Protein AF-A0A6G3WJQ5-F1 (afdb_monomer_lite)

Foldseek 3Di:
DLVVLLVQLVDPPDDLLNNLVSVLVNQLVLLVLPPDPVSSVVSNVVSVVCSVVSSVVLVPDPDNVVVSVVLSVLSVVLVVCVVVVVVVVSVVSVVVSVD

Secondary structure (DSSP, 8-state):
-HHHHHHHHTSTT--HHHHHHHHHHHHHHHHHTTS-HHHHHHHHHHHHHHHHHHHHHHHT-TTHHHHHHHHHHHHHHHHHHHHTT-HHHHHHHHHHHH-

Sequence (99 aa):
EAAELVAGMAEPGIGVSGFNDLDTRFHVLVARSSGNALTSTLTSAVRESVRPLILRALEAAEDWPATARALNAEHEALLALVREGRGGEAADLVERHIR

Radius of gyration: 13.01 Å; chains: 1; bounding box: 32×22×34 Å

InterPro domains:
  IPR008920 Transcription regulator FadR/GntR, C-terminal [G3DSA:1.20.120.530] (1-99)
  IPR008920 Transcription regulator FadR/GntR, C-terminal [SSF48008] (15-99)
  IPR011711 GntR, C-terminal [PF07729] (17-99)

Organism: NCBI:txid2706086

pLDDT: mean 93.96, std 4.61, range [77.44, 98.44]

Structure (mmCIF, N/CA/C/O backbone):
data_AF-A0A6G3WJQ5-F1
#
_entry.id   AF-A0A6G3WJQ5-F1
#
loop_
_atom_site.group_PDB
_atom_site.id
_atom_site.type_symbol
_atom_site.label_atom_id
_atom_site.label_alt_id
_atom_site.label_comp_id
_atom_site.label_asym_id
_atom_site.label_entity_id
_atom_site.label_seq_id
_atom_site.pdbx_PDB_ins_code
_atom_site.Cartn_x
_atom_site.Cartn_y
_atom_site.Cartn_z
_atom_site.occupancy
_atom_site.B_iso_or_equiv
_atom_site.auth_seq_id
_atom_site.auth_co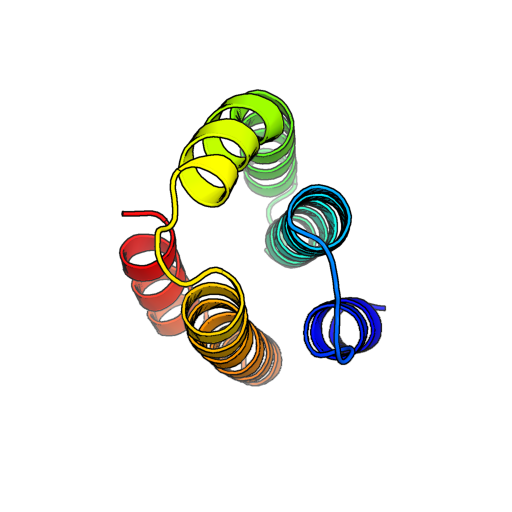mp_id
_atom_site.auth_asym_id
_atom_site.auth_atom_id
_atom_site.pdbx_PDB_model_num
ATOM 1 N N . GLU A 1 1 ? -13.528 4.517 -5.252 1.00 90.19 1 GLU A N 1
ATOM 2 C CA . GLU A 1 1 ? -12.245 5.023 -4.712 1.00 90.19 1 GLU A CA 1
ATOM 3 C C . GLU A 1 1 ? -11.205 3.935 -4.398 1.00 90.19 1 GLU A C 1
ATOM 5 O O . GLU A 1 1 ? -10.336 3.738 -5.229 1.00 90.19 1 GLU A O 1
ATOM 10 N N . ALA A 1 2 ? -11.251 3.185 -3.282 1.00 95.25 2 ALA A N 1
ATOM 11 C CA . ALA A 1 2 ? -10.152 2.251 -2.937 1.00 95.25 2 ALA A CA 1
ATOM 12 C C . ALA A 1 2 ? -9.857 1.184 -4.018 1.00 95.25 2 ALA A C 1
ATOM 14 O O . ALA A 1 2 ? -8.701 0.936 -4.335 1.00 95.25 2 ALA A O 1
ATOM 15 N N . ALA A 1 3 ? -10.893 0.612 -4.643 1.00 97.25 3 ALA A N 1
ATOM 16 C CA . ALA A 1 3 ? -10.717 -0.309 -5.774 1.00 97.25 3 ALA A CA 1
ATOM 17 C C . ALA A 1 3 ? -10.119 0.347 -7.024 1.00 97.25 3 ALA A C 1
ATOM 19 O O . ALA A 1 3 ? -9.405 -0.319 -7.760 1.00 97.25 3 ALA A O 1
ATOM 20 N N . GLU A 1 4 ? -10.395 1.629 -7.271 1.00 98.19 4 GLU A N 1
ATOM 21 C CA . GLU A 1 4 ? -9.812 2.345 -8.414 1.00 98.19 4 GLU A CA 1
ATOM 22 C C . GLU A 1 4 ? -8.316 2.575 -8.206 1.00 98.19 4 GLU A C 1
ATOM 24 O O . GLU A 1 4 ? -7.556 2.499 -9.162 1.00 98.19 4 GLU A O 1
ATOM 29 N N . LEU A 1 5 ? -7.876 2.812 -6.964 1.00 98.38 5 LEU A N 1
ATOM 30 C CA . LEU A 1 5 ? -6.449 2.925 -6.652 1.00 98.38 5 LEU A CA 1
ATOM 31 C C . LEU A 1 5 ? -5.720 1.599 -6.879 1.00 98.38 5 LEU A C 1
ATOM 33 O O . LEU A 1 5 ? -4.661 1.596 -7.497 1.00 98.38 5 LEU A O 1
ATOM 37 N N . VAL A 1 6 ? -6.308 0.485 -6.428 1.00 98.38 6 VAL A N 1
ATOM 38 C CA . VAL A 1 6 ? -5.757 -0.862 -6.655 1.00 98.38 6 VAL A CA 1
ATOM 39 C C . VAL A 1 6 ? -5.738 -1.216 -8.143 1.00 98.38 6 VAL A C 1
ATOM 41 O O . VAL A 1 6 ? -4.739 -1.719 -8.640 1.00 98.38 6 VAL A O 1
ATOM 44 N N . ALA A 1 7 ? -6.792 -0.880 -8.889 1.00 98.31 7 ALA A N 1
ATOM 45 C CA . ALA A 1 7 ? -6.794 -1.049 -10.340 1.00 98.31 7 ALA A CA 1
ATOM 46 C C . ALA A 1 7 ? -5.714 -0.188 -11.018 1.00 98.31 7 ALA A C 1
ATOM 48 O O . ALA A 1 7 ? -4.991 -0.676 -11.878 1.00 98.31 7 ALA A O 1
ATOM 49 N N . GLY A 1 8 ? -5.545 1.063 -10.581 1.00 98.38 8 GLY A N 1
ATOM 50 C CA . GLY A 1 8 ? -4.503 1.954 -11.087 1.00 98.38 8 GLY A CA 1
ATOM 51 C C . GLY A 1 8 ? -3.090 1.419 -10.842 1.00 98.38 8 GLY A C 1
ATOM 52 O O . GLY A 1 8 ? -2.230 1.545 -11.706 1.00 98.38 8 GLY A O 1
ATOM 53 N N . MET A 1 9 ? -2.850 0.775 -9.696 1.00 98.38 9 MET A N 1
ATOM 54 C CA . MET A 1 9 ? -1.576 0.115 -9.386 1.00 98.38 9 MET A CA 1
ATOM 55 C C . MET A 1 9 ? -1.283 -1.100 -10.280 1.00 98.38 9 MET A C 1
ATOM 57 O O . MET A 1 9 ? -0.122 -1.487 -10.410 1.00 98.38 9 MET A O 1
ATOM 61 N N . ALA A 1 10 ? -2.303 -1.673 -10.924 1.00 97.62 10 ALA A N 1
ATOM 62 C CA . ALA A 1 10 ? -2.167 -2.775 -11.874 1.00 97.62 10 ALA A CA 1
ATOM 63 C C . ALA A 1 10 ? -1.875 -2.318 -13.315 1.00 97.62 10 ALA A C 1
ATOM 65 O O . ALA A 1 10 ? -1.660 -3.166 -14.185 1.00 97.62 10 ALA A O 1
ATOM 66 N N . GLU A 1 11 ? -1.891 -1.008 -13.593 1.00 97.56 11 GLU A N 1
ATOM 67 C CA . GLU A 1 11 ? -1.752 -0.495 -14.956 1.00 97.56 11 GLU A CA 1
ATOM 68 C C . GLU A 1 11 ? -0.417 -0.922 -15.594 1.00 97.56 11 GLU A C 1
ATOM 70 O O . GLU A 1 11 ? 0.657 -0.733 -15.003 1.00 97.56 11 GLU A O 1
ATOM 75 N N . PRO A 1 12 ? -0.441 -1.485 -16.819 1.00 94.12 12 PRO A N 1
ATOM 76 C CA . PRO A 1 12 ? 0.774 -1.885 -17.511 1.00 94.12 12 PRO A CA 1
ATOM 77 C C . PRO A 1 12 ? 1.751 -0.718 -17.666 1.00 94.12 12 PRO A C 1
ATOM 79 O O . PRO A 1 12 ? 1.419 0.333 -18.209 1.00 94.12 12 PRO A O 1
ATOM 82 N N . GLY A 1 13 ? 2.991 -0.923 -17.223 1.00 94.31 13 GLY A N 1
ATOM 83 C CA . GLY A 1 13 ? 4.035 0.096 -17.319 1.00 94.31 13 GLY A CA 1
ATOM 84 C C . GLY A 1 13 ? 3.951 1.195 -16.258 1.00 94.31 13 GLY A C 1
ATOM 85 O O . GLY A 1 13 ? 4.643 2.204 -16.402 1.00 94.31 13 GLY A O 1
ATOM 86 N N . ILE A 1 14 ? 3.159 1.019 -15.191 1.00 97.88 14 ILE A N 1
ATOM 87 C CA . ILE A 1 14 ? 3.199 1.933 -14.048 1.00 97.88 14 ILE A CA 1
ATOM 88 C C . ILE A 1 14 ? 4.633 2.063 -13.515 1.00 97.88 14 ILE A C 1
ATOM 90 O O . ILE A 1 14 ? 5.321 1.079 -13.239 1.00 97.88 14 ILE A O 1
ATOM 94 N N . GLY A 1 15 ? 5.108 3.301 -13.401 1.00 97.75 15 GLY A N 1
ATOM 95 C CA . GLY A 1 15 ? 6.415 3.594 -12.821 1.00 97.75 15 GLY A CA 1
ATOM 96 C C . GLY A 1 15 ? 6.383 3.554 -11.294 1.00 97.75 15 GLY A C 1
ATOM 97 O O . GLY A 1 15 ? 5.341 3.784 -10.682 1.00 97.75 15 GLY A O 1
ATOM 98 N N . VAL A 1 16 ? 7.552 3.354 -10.682 1.00 97.94 16 VAL A N 1
ATOM 99 C CA . VAL A 1 16 ? 7.744 3.285 -9.221 1.00 97.94 16 VAL A CA 1
ATOM 100 C C . VAL A 1 16 ? 7.072 4.444 -8.474 1.00 97.94 16 VAL A C 1
ATOM 102 O O . VAL A 1 16 ? 6.304 4.222 -7.540 1.00 97.94 16 VAL A O 1
ATOM 105 N N . SER A 1 17 ? 7.299 5.686 -8.915 1.00 97.69 17 SER A N 1
ATOM 106 C CA . SER A 1 17 ? 6.687 6.862 -8.280 1.00 97.69 17 SER A CA 1
ATOM 107 C C . SER A 1 17 ? 5.162 6.861 -8.392 1.00 97.69 17 SER A C 1
ATOM 109 O O . SER A 1 17 ? 4.487 7.209 -7.431 1.00 97.69 17 SER A O 1
ATOM 111 N N . GLY A 1 18 ? 4.613 6.472 -9.547 1.00 98.19 18 GLY A N 1
ATOM 112 C CA . GLY A 1 18 ? 3.164 6.416 -9.743 1.00 98.19 18 GLY A CA 1
ATOM 113 C C . GLY A 1 18 ? 2.519 5.357 -8.854 1.00 98.19 18 GLY A C 1
ATOM 114 O O . GLY A 1 18 ? 1.495 5.617 -8.229 1.00 98.19 18 GLY A O 1
ATOM 115 N N . PHE A 1 19 ? 3.161 4.194 -8.740 1.00 98.44 19 PHE A N 1
ATOM 116 C CA . PHE A 1 19 ? 2.709 3.126 -7.858 1.00 98.44 19 PHE A CA 1
ATOM 117 C C . PHE A 1 19 ? 2.718 3.572 -6.396 1.00 98.44 19 PHE A C 1
ATOM 119 O O . PHE A 1 19 ? 1.682 3.496 -5.748 1.00 98.44 19 PHE A O 1
ATOM 126 N N . ASN A 1 20 ? 3.836 4.114 -5.900 1.00 97.81 20 ASN A N 1
ATOM 127 C CA . ASN A 1 20 ? 3.961 4.577 -4.512 1.00 97.81 20 ASN A CA 1
ATOM 128 C C . ASN A 1 20 ? 2.904 5.639 -4.140 1.00 97.81 20 ASN A C 1
ATOM 130 O O . ASN A 1 20 ? 2.396 5.684 -3.018 1.00 97.81 20 ASN A O 1
ATOM 134 N N . ASP A 1 21 ? 2.530 6.493 -5.091 1.00 97.88 21 ASP A N 1
ATOM 135 C CA . ASP A 1 21 ? 1.515 7.521 -4.868 1.00 97.88 21 ASP A CA 1
ATOM 136 C C . ASP A 1 21 ? 0.119 6.921 -4.685 1.00 97.88 21 ASP A C 1
ATOM 138 O O . ASP A 1 21 ? -0.618 7.319 -3.777 1.00 97.88 21 ASP A O 1
ATOM 142 N N . LEU A 1 22 ? -0.245 5.951 -5.526 1.00 98.44 22 LEU A N 1
ATOM 143 C CA . LEU A 1 22 ? -1.512 5.227 -5.412 1.00 98.44 22 LEU A CA 1
ATOM 144 C C . LEU A 1 22 ? -1.549 4.346 -4.161 1.00 98.44 22 LEU A C 1
ATOM 146 O O . LEU A 1 22 ? -2.538 4.368 -3.428 1.00 98.44 22 LEU A O 1
ATOM 150 N N . ASP A 1 23 ? -0.453 3.652 -3.890 1.00 97.44 23 ASP A N 1
ATOM 151 C CA . ASP A 1 23 ? -0.213 2.809 -2.725 1.00 97.44 23 ASP A CA 1
ATOM 152 C C . ASP A 1 23 ? -0.371 3.606 -1.413 1.00 97.44 23 ASP A C 1
ATOM 154 O O . ASP A 1 23 ? -1.185 3.273 -0.547 1.00 97.44 23 ASP A O 1
ATOM 158 N N . THR A 1 24 ? 0.284 4.765 -1.303 1.00 96.50 24 THR A N 1
ATOM 159 C CA . THR A 1 24 ? 0.127 5.664 -0.148 1.00 96.50 24 THR A CA 1
ATOM 160 C C . THR A 1 24 ? -1.329 6.089 0.052 1.00 96.50 24 THR A C 1
ATOM 162 O O . THR A 1 24 ? -1.848 6.026 1.171 1.00 96.50 24 THR A O 1
ATOM 165 N N . ARG A 1 25 ? -2.019 6.496 -1.022 1.00 96.75 25 ARG A N 1
ATOM 166 C CA . ARG A 1 25 ? -3.436 6.893 -0.954 1.00 96.75 25 ARG A CA 1
ATOM 167 C C . ARG A 1 25 ? -4.326 5.729 -0.523 1.00 96.75 25 ARG A C 1
ATOM 169 O O . ARG A 1 25 ? -5.242 5.933 0.273 1.00 96.75 25 ARG A O 1
ATOM 176 N N . PHE A 1 26 ? -4.049 4.525 -1.016 1.00 96.94 26 PHE A N 1
ATOM 177 C CA . PHE A 1 26 ? -4.792 3.321 -0.669 1.00 96.94 26 PHE A CA 1
ATOM 178 C C . PHE A 1 26 ? -4.698 3.029 0.832 1.00 96.94 26 PHE A C 1
ATOM 180 O O . PHE A 1 26 ? -5.727 2.918 1.500 1.00 96.94 26 PHE A O 1
ATOM 187 N N . HIS A 1 27 ? -3.492 3.018 1.398 1.00 95.19 27 HIS A N 1
ATOM 188 C CA . HIS A 1 27 ? -3.314 2.757 2.826 1.00 95.19 27 HIS A CA 1
ATOM 189 C C . HIS A 1 27 ? -3.911 3.840 3.730 1.00 95.19 27 HIS A C 1
ATOM 191 O O . HIS A 1 27 ? -4.465 3.518 4.783 1.00 95.19 27 HIS A O 1
ATOM 197 N N . VAL A 1 28 ? -3.863 5.111 3.322 1.00 93.88 28 VAL A N 1
ATOM 198 C CA . VAL A 1 28 ? -4.542 6.201 4.044 1.00 93.88 28 VAL A CA 1
ATOM 199 C C . VAL A 1 28 ? -6.062 5.997 4.044 1.00 93.88 28 VAL A C 1
ATOM 201 O O . VAL A 1 28 ? -6.704 6.167 5.082 1.00 93.88 28 VAL A O 1
ATOM 204 N N . LEU A 1 29 ? -6.658 5.587 2.918 1.00 93.50 29 LEU A N 1
ATOM 205 C CA . LEU A 1 29 ? -8.092 5.274 2.861 1.00 93.50 29 LEU A CA 1
ATOM 206 C C . LEU A 1 29 ? -8.459 4.077 3.744 1.00 93.50 29 LEU A C 1
ATOM 208 O O . LEU A 1 29 ? -9.445 4.146 4.479 1.00 93.50 29 LEU A O 1
ATOM 212 N N . VAL A 1 30 ? -7.657 3.008 3.725 1.00 91.19 30 VAL A N 1
ATOM 213 C CA . VAL A 1 30 ? -7.871 1.839 4.592 1.00 91.19 30 VAL A CA 1
ATOM 214 C C . VAL A 1 30 ? -7.790 2.243 6.066 1.00 91.19 30 VAL A C 1
ATOM 216 O O . VAL A 1 30 ? -8.697 1.924 6.835 1.00 91.19 30 VAL A O 1
ATOM 219 N N . ALA A 1 31 ? -6.785 3.026 6.465 1.00 90.00 31 ALA A N 1
ATOM 220 C CA . ALA A 1 31 ? -6.649 3.518 7.838 1.00 90.00 31 ALA A CA 1
ATOM 221 C C . ALA A 1 31 ? -7.874 4.326 8.301 1.00 90.00 31 ALA A C 1
ATOM 223 O O . ALA A 1 31 ? -8.351 4.154 9.428 1.00 90.00 31 ALA A O 1
ATOM 224 N N . ARG A 1 32 ? -8.432 5.155 7.409 1.00 88.38 32 ARG A N 1
ATOM 225 C CA . ARG A 1 32 ? -9.640 5.955 7.665 1.00 88.38 32 ARG A CA 1
ATOM 226 C C . ARG A 1 32 ? -10.912 5.132 7.820 1.00 88.38 32 ARG A C 1
ATOM 228 O O . ARG A 1 32 ? -11.854 5.601 8.453 1.00 88.38 32 ARG A O 1
ATOM 235 N N . SER A 1 33 ? -10.930 3.898 7.324 1.00 85.50 33 SER A N 1
ATOM 236 C CA . SER A 1 33 ? -12.070 2.989 7.486 1.00 85.50 33 SER A CA 1
ATOM 237 C C . SER A 1 33 ? -12.124 2.276 8.848 1.00 85.50 33 SER A C 1
ATOM 239 O O . SER A 1 33 ? -13.123 1.637 9.158 1.00 85.50 33 SER A O 1
ATOM 241 N N . SER A 1 34 ? -11.096 2.424 9.696 1.00 78.25 34 SER A N 1
ATOM 242 C CA . SER A 1 34 ? -10.969 1.715 10.985 1.00 78.25 34 SER A CA 1
ATOM 243 C C . SER A 1 34 ? -12.013 2.075 12.055 1.00 78.25 34 SER A C 1
ATOM 245 O O . SER A 1 34 ? -12.082 1.413 13.088 1.00 78.25 34 SER A O 1
ATOM 247 N N . GLY A 1 35 ? -12.796 3.143 11.868 1.00 78.94 35 GLY A N 1
ATOM 248 C CA . GLY A 1 35 ? -13.796 3.613 12.838 1.00 78.94 35 GLY A CA 1
ATOM 249 C C . GLY A 1 35 ? -13.220 4.292 14.092 1.00 78.94 35 GLY A C 1
ATOM 250 O O . GLY A 1 35 ? -13.962 4.940 14.828 1.00 78.94 35 GLY A O 1
ATOM 251 N N . ASN A 1 36 ? -11.903 4.218 14.320 1.00 85.00 36 ASN A N 1
ATOM 252 C CA . ASN A 1 36 ? -11.208 4.930 15.391 1.00 85.00 36 ASN A CA 1
ATOM 253 C C . ASN A 1 36 ? -10.489 6.162 14.824 1.00 85.00 36 ASN A C 1
ATOM 255 O O . ASN A 1 36 ? -9.448 6.049 14.175 1.00 85.00 36 ASN A O 1
ATOM 259 N N . ALA A 1 37 ? -11.031 7.350 15.099 1.00 86.12 37 ALA A N 1
ATOM 260 C CA . ALA A 1 37 ? -10.524 8.607 14.550 1.00 86.12 37 ALA A CA 1
ATOM 261 C C . ALA A 1 37 ? -9.057 8.901 14.923 1.00 86.12 37 ALA A C 1
ATOM 263 O O . ALA A 1 37 ? -8.299 9.395 14.084 1.00 86.12 37 ALA A O 1
ATOM 264 N N . LEU A 1 38 ? -8.638 8.574 16.152 1.00 86.38 38 LEU A N 1
ATOM 265 C CA . LEU A 1 38 ? -7.263 8.790 16.607 1.00 86.38 38 LEU A CA 1
ATOM 266 C C . LEU A 1 38 ? -6.299 7.857 15.869 1.00 86.38 38 LEU A C 1
ATOM 268 O O . LEU A 1 38 ? -5.325 8.325 15.280 1.00 86.38 38 LEU A O 1
ATOM 272 N N . THR A 1 39 ? -6.597 6.555 15.854 1.00 85.94 39 THR A N 1
ATOM 273 C CA . THR A 1 39 ? -5.771 5.553 15.166 1.00 85.94 39 THR A CA 1
ATOM 274 C C . THR A 1 39 ? -5.686 5.849 13.674 1.00 85.94 39 THR A C 1
ATOM 276 O O . THR A 1 39 ? -4.588 5.930 13.139 1.00 85.94 39 THR A O 1
ATOM 279 N N . SER A 1 40 ? -6.818 6.119 13.019 1.00 87.12 40 SER A N 1
ATOM 280 C CA . SER A 1 40 ? -6.873 6.533 11.613 1.00 87.12 40 SER A CA 1
ATOM 281 C C . SER A 1 40 ? -5.932 7.704 11.313 1.00 87.12 40 SER A C 1
ATOM 283 O O . SER A 1 40 ? -5.177 7.666 10.339 1.00 87.12 40 SER A O 1
ATOM 285 N N . THR A 1 41 ? -5.975 8.750 12.145 1.00 88.56 41 THR A N 1
ATOM 286 C CA . THR A 1 41 ? -5.168 9.963 11.953 1.00 88.56 41 THR A CA 1
ATOM 287 C C . THR A 1 41 ? -3.681 9.661 12.093 1.00 88.56 41 THR A C 1
ATOM 289 O O . THR A 1 41 ? -2.897 10.033 11.222 1.00 88.56 41 THR A O 1
ATOM 292 N N . LEU A 1 42 ? -3.296 8.942 13.150 1.00 90.88 42 LEU A N 1
ATOM 293 C CA . LEU A 1 42 ? -1.902 8.573 13.393 1.00 90.88 42 LEU A CA 1
ATOM 294 C C . LEU A 1 42 ? -1.364 7.650 12.296 1.00 90.88 42 LEU A C 1
ATOM 296 O O . LEU A 1 42 ? -0.298 7.917 11.751 1.00 90.88 42 LEU A O 1
ATOM 300 N N . THR A 1 43 ? -2.111 6.612 11.913 1.00 88.50 43 THR A N 1
ATOM 301 C CA . THR A 1 43 ? -1.711 5.684 10.846 1.00 88.50 43 THR A CA 1
ATOM 302 C C . THR A 1 43 ? -1.583 6.397 9.502 1.00 88.50 43 THR A C 1
ATOM 304 O O . THR A 1 43 ? -0.620 6.150 8.779 1.00 88.50 43 THR A O 1
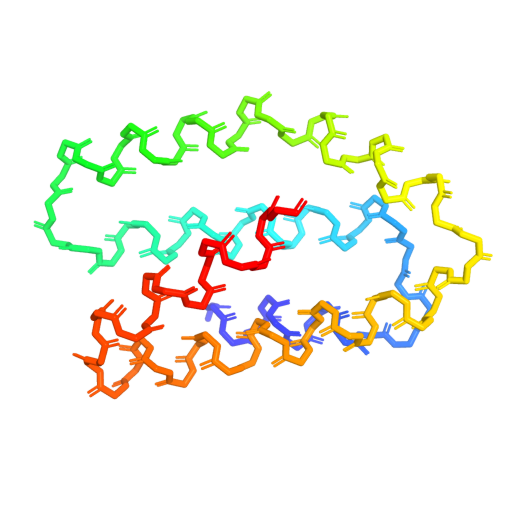ATOM 307 N N . SER A 1 44 ? -2.496 7.322 9.185 1.00 90.06 44 SER A N 1
ATOM 308 C CA . SER A 1 44 ? -2.406 8.128 7.961 1.00 90.06 44 SER A CA 1
ATOM 309 C C . SER A 1 44 ? -1.152 9.007 7.963 1.00 90.06 44 SER A C 1
ATOM 311 O O . SER A 1 44 ? -0.393 8.990 6.998 1.00 90.06 44 SER A O 1
ATOM 313 N N . ALA A 1 45 ? -0.890 9.721 9.064 1.00 91.25 45 ALA A N 1
ATOM 314 C CA . ALA A 1 45 ? 0.275 10.596 9.185 1.00 91.25 45 ALA A CA 1
ATOM 315 C C . ALA A 1 45 ? 1.597 9.816 9.101 1.00 91.25 45 ALA A C 1
ATOM 317 O O . ALA A 1 45 ? 2.520 10.225 8.395 1.00 91.25 45 ALA A O 1
ATOM 318 N N . VAL A 1 46 ? 1.679 8.662 9.776 1.00 92.88 46 VAL A N 1
ATOM 319 C CA . VAL A 1 46 ? 2.833 7.761 9.670 1.00 92.88 46 VAL A CA 1
ATOM 320 C C . VAL A 1 46 ? 3.019 7.330 8.220 1.00 92.88 46 VAL A C 1
ATOM 322 O O . VAL A 1 46 ? 4.121 7.480 7.696 1.00 92.88 46 VAL A O 1
ATOM 325 N N . ARG A 1 47 ? 1.955 6.875 7.544 1.00 93.00 47 ARG A N 1
ATOM 326 C CA . ARG A 1 47 ? 2.041 6.425 6.151 1.00 93.00 47 ARG A CA 1
ATOM 327 C C . ARG A 1 47 ? 2.553 7.517 5.212 1.00 93.00 47 ARG A C 1
ATOM 329 O O . ARG A 1 47 ? 3.434 7.260 4.396 1.00 93.00 47 ARG A O 1
ATOM 336 N N . GLU A 1 48 ? 2.055 8.737 5.355 1.00 92.62 48 GLU A N 1
ATOM 337 C CA . GLU A 1 48 ? 2.517 9.875 4.559 1.00 92.62 48 GLU A CA 1
ATOM 338 C C . GLU A 1 48 ? 3.994 10.203 4.834 1.00 92.62 48 GLU A C 1
ATOM 340 O O . GLU A 1 48 ? 4.755 10.447 3.897 1.00 92.62 48 GLU A O 1
ATOM 345 N N . SER A 1 49 ? 4.432 10.142 6.097 1.00 93.94 49 SER A N 1
ATOM 346 C CA . SER A 1 49 ? 5.825 10.424 6.475 1.00 93.94 49 SER A CA 1
ATOM 347 C C . SER A 1 49 ? 6.838 9.397 5.956 1.00 93.94 49 SER A C 1
ATOM 349 O O . SER A 1 49 ? 7.976 9.762 5.657 1.00 93.94 49 SER A O 1
ATOM 351 N N . VAL A 1 50 ? 6.440 8.126 5.815 1.00 93.06 50 VAL A N 1
ATOM 352 C CA . VAL A 1 50 ? 7.329 7.051 5.338 1.00 93.06 50 VAL A CA 1
ATOM 353 C C . VAL A 1 50 ? 7.341 6.910 3.814 1.00 93.06 50 VAL A C 1
ATOM 355 O O . VAL A 1 50 ? 8.225 6.235 3.289 1.00 93.06 50 VAL A O 1
ATOM 358 N N . ARG A 1 51 ? 6.431 7.575 3.082 1.00 93.62 51 ARG A N 1
ATOM 359 C CA . ARG A 1 51 ? 6.351 7.517 1.607 1.00 93.62 51 ARG A CA 1
ATOM 360 C C . ARG A 1 51 ? 7.705 7.713 0.902 1.00 93.62 51 ARG A C 1
ATOM 362 O O . ARG A 1 51 ? 7.992 6.932 -0.006 1.00 93.62 51 ARG A O 1
ATOM 369 N N . PRO A 1 52 ? 8.575 8.675 1.285 1.00 95.19 52 PRO A N 1
ATOM 370 C CA . PRO A 1 52 ? 9.884 8.832 0.643 1.00 95.19 52 PRO A CA 1
ATOM 371 C C . PRO A 1 52 ? 10.851 7.668 0.906 1.00 95.1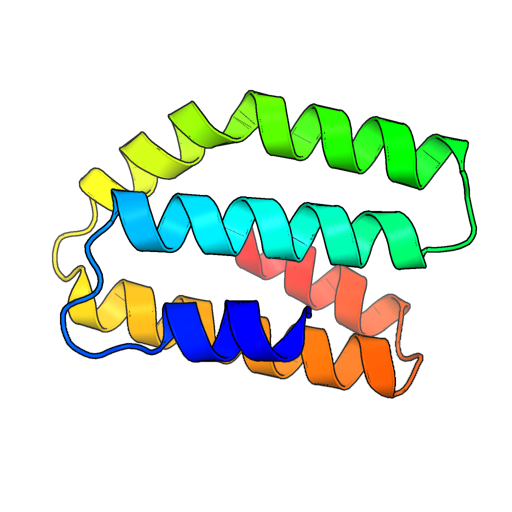9 52 PRO A C 1
ATOM 373 O O . PRO A 1 52 ? 11.719 7.400 0.079 1.00 95.19 52 PRO A O 1
ATOM 376 N N . LEU A 1 53 ? 10.731 6.986 2.049 1.00 94.06 53 LEU A N 1
ATOM 377 C CA . LEU A 1 53 ? 11.548 5.811 2.371 1.00 94.06 53 LEU A CA 1
ATOM 378 C C . LEU A 1 53 ? 11.096 4.602 1.551 1.00 94.06 53 LEU A C 1
ATOM 380 O O . LEU A 1 53 ? 11.935 3.925 0.963 1.00 94.06 53 LEU A O 1
ATOM 384 N N . ILE A 1 54 ? 9.779 4.395 1.451 1.00 93.19 54 ILE A N 1
ATOM 385 C CA . ILE A 1 54 ? 9.183 3.371 0.586 1.00 93.19 54 ILE A CA 1
ATOM 386 C C . ILE A 1 54 ? 9.591 3.618 -0.867 1.00 93.19 54 ILE A C 1
ATOM 388 O O . ILE A 1 54 ? 10.034 2.689 -1.529 1.00 93.19 54 ILE A O 1
ATOM 392 N N . LEU A 1 55 ? 9.545 4.872 -1.342 1.00 95.44 55 LEU A N 1
ATOM 393 C CA . LEU A 1 55 ? 9.955 5.212 -2.708 1.00 95.44 55 LEU A CA 1
ATOM 394 C C . LEU A 1 55 ? 11.356 4.686 -3.020 1.00 95.44 55 LEU A C 1
ATOM 396 O O . LEU A 1 55 ? 11.540 3.971 -3.996 1.00 95.44 55 LEU A O 1
ATOM 400 N N . ARG A 1 56 ? 12.319 5.001 -2.149 1.00 96.25 56 ARG A N 1
ATOM 401 C CA . ARG A 1 56 ? 13.717 4.586 -2.308 1.00 96.25 56 ARG A CA 1
ATOM 402 C C . ARG A 1 56 ? 13.884 3.071 -2.271 1.00 96.25 56 ARG A C 1
ATOM 404 O O . ARG A 1 56 ? 14.726 2.543 -2.986 1.00 96.25 56 ARG A O 1
ATOM 411 N N . ALA A 1 57 ? 13.107 2.380 -1.437 1.00 93.44 57 ALA A N 1
ATOM 412 C CA . ALA A 1 57 ? 13.125 0.922 -1.383 1.00 93.44 57 ALA A CA 1
ATOM 413 C C . ALA A 1 57 ? 12.599 0.308 -2.690 1.00 93.44 57 ALA A C 1
ATOM 415 O O . ALA A 1 57 ? 13.221 -0.601 -3.231 1.00 93.44 57 ALA A O 1
ATOM 416 N N . LEU A 1 58 ? 11.503 0.845 -3.236 1.00 94.62 58 LEU A N 1
ATOM 417 C CA . LEU A 1 58 ? 10.941 0.392 -4.510 1.00 94.62 58 LEU A CA 1
ATOM 418 C C . LEU A 1 58 ? 11.859 0.720 -5.700 1.00 94.62 58 LEU A C 1
ATOM 420 O O . LEU A 1 58 ? 11.989 -0.092 -6.609 1.00 94.62 58 LEU A O 1
ATOM 424 N N . GLU A 1 59 ? 12.531 1.876 -5.690 1.00 96.31 59 GLU A N 1
ATOM 425 C CA . GLU A 1 59 ? 13.520 2.265 -6.712 1.00 96.31 59 GLU A CA 1
ATOM 426 C C . GLU A 1 59 ? 14.740 1.331 -6.746 1.00 96.31 59 GLU A C 1
ATOM 428 O O . GLU A 1 59 ? 15.406 1.234 -7.775 1.00 96.31 59 GLU A O 1
ATOM 433 N N . ALA A 1 60 ? 15.027 0.635 -5.643 1.00 96.00 60 ALA A N 1
ATOM 434 C CA . ALA A 1 60 ? 16.112 -0.337 -5.547 1.00 96.00 60 ALA A CA 1
ATOM 435 C C . ALA A 1 60 ? 15.718 -1.752 -6.018 1.00 96.00 60 ALA A C 1
ATOM 437 O O . ALA A 1 60 ? 16.567 -2.644 -6.014 1.00 96.00 60 ALA A O 1
ATOM 438 N N . ALA A 1 61 ? 14.459 -1.983 -6.406 1.00 95.25 61 ALA A N 1
ATOM 439 C CA . ALA A 1 61 ? 14.009 -3.285 -6.885 1.00 95.25 61 ALA A CA 1
ATOM 440 C C . ALA A 1 61 ? 14.660 -3.643 -8.233 1.00 95.25 61 ALA A C 1
ATOM 442 O O . ALA A 1 61 ? 14.557 -2.893 -9.203 1.00 95.25 61 ALA A O 1
ATOM 443 N N . GLU A 1 62 ? 15.288 -4.820 -8.313 1.00 95.06 62 GLU A N 1
ATOM 444 C CA . GLU A 1 62 ? 15.949 -5.294 -9.539 1.00 95.06 62 GLU A CA 1
ATOM 445 C C . GLU A 1 62 ? 14.948 -5.591 -10.673 1.00 95.06 62 GLU A C 1
ATOM 447 O O . GLU A 1 62 ? 15.206 -5.257 -11.829 1.00 95.06 62 GLU A O 1
ATOM 452 N N . ASP A 1 63 ? 13.789 -6.176 -10.344 1.00 96.50 63 ASP A N 1
ATOM 453 C CA . ASP A 1 63 ? 12.686 -6.448 -11.277 1.00 96.50 63 ASP A CA 1
ATOM 454 C C . ASP A 1 63 ? 11.422 -5.712 -10.825 1.00 96.50 63 ASP A C 1
ATOM 456 O O . ASP A 1 63 ? 10.505 -6.282 -10.226 1.00 96.50 63 ASP A O 1
ATOM 460 N N . TRP A 1 64 ? 11.381 -4.410 -11.120 1.00 96.38 64 TRP A N 1
ATOM 461 C CA . TRP A 1 64 ? 10.237 -3.567 -10.785 1.00 96.38 64 TRP A CA 1
ATOM 462 C C . TRP A 1 64 ? 8.890 -4.135 -11.280 1.00 96.38 64 TRP A C 1
ATOM 464 O O . TRP A 1 64 ? 7.962 -4.220 -10.474 1.00 96.38 64 TRP A O 1
ATOM 474 N N . PRO A 1 65 ? 8.733 -4.570 -12.548 1.00 96.75 65 PRO A N 1
ATOM 475 C CA . PRO A 1 65 ? 7.478 -5.167 -12.997 1.00 96.75 65 PRO A CA 1
ATOM 476 C C . PRO A 1 65 ? 7.026 -6.374 -12.166 1.00 96.75 65 PRO A C 1
ATOM 478 O O . PRO A 1 65 ? 5.827 -6.514 -11.917 1.00 96.75 65 PRO A O 1
ATOM 481 N N . ALA A 1 66 ? 7.935 -7.264 -11.755 1.00 96.75 66 ALA A N 1
ATOM 482 C CA . ALA A 1 66 ? 7.580 -8.384 -10.883 1.00 96.75 66 ALA A CA 1
ATOM 483 C C . ALA A 1 66 ? 7.196 -7.925 -9.473 1.00 96.75 66 ALA A C 1
ATOM 485 O O . ALA A 1 66 ? 6.173 -8.377 -8.954 1.00 96.75 66 ALA A O 1
ATOM 486 N N . THR A 1 67 ? 7.955 -6.994 -8.893 1.00 96.44 67 THR A N 1
ATOM 487 C CA . THR A 1 67 ? 7.660 -6.402 -7.582 1.00 96.44 67 THR A CA 1
ATOM 488 C C . THR A 1 67 ? 6.289 -5.726 -7.564 1.00 96.44 67 THR A C 1
ATOM 490 O O . THR A 1 67 ? 5.479 -6.022 -6.690 1.00 96.44 67 THR A O 1
ATOM 493 N N . ALA A 1 68 ? 5.981 -4.887 -8.557 1.00 97.50 68 ALA A N 1
ATOM 494 C CA . ALA A 1 68 ? 4.697 -4.194 -8.656 1.00 97.50 68 ALA A CA 1
ATOM 495 C C . ALA A 1 68 ? 3.514 -5.173 -8.730 1.00 97.50 68 ALA A C 1
ATOM 497 O O . ALA A 1 68 ? 2.511 -4.981 -8.045 1.00 97.50 68 ALA A O 1
ATOM 498 N N . ARG A 1 69 ? 3.641 -6.263 -9.505 1.00 97.62 69 ARG A N 1
ATOM 499 C CA . ARG A 1 69 ? 2.604 -7.310 -9.582 1.00 97.62 69 ARG A CA 1
ATOM 500 C C . ARG A 1 69 ? 2.390 -8.014 -8.243 1.00 97.62 69 ARG A C 1
ATOM 502 O O . ARG A 1 69 ? 1.243 -8.240 -7.869 1.00 97.62 69 ARG A O 1
ATOM 509 N N . ALA A 1 70 ? 3.469 -8.363 -7.540 1.00 96.81 70 ALA A N 1
ATOM 510 C CA . ALA A 1 70 ? 3.384 -9.032 -6.243 1.00 96.81 70 ALA A CA 1
ATOM 511 C C . ALA A 1 70 ? 2.719 -8.133 -5.188 1.00 96.81 70 ALA A C 1
ATOM 513 O O . ALA A 1 70 ? 1.744 -8.546 -4.563 1.00 96.81 70 ALA A O 1
ATOM 514 N N . LEU A 1 71 ? 3.171 -6.880 -5.070 1.00 97.38 71 LEU A N 1
ATOM 515 C CA . LEU A 1 71 ? 2.586 -5.904 -4.147 1.00 97.38 71 LEU A CA 1
ATOM 516 C C . LEU A 1 71 ? 1.114 -5.629 -4.476 1.00 97.38 71 LEU A C 1
ATOM 518 O O . LEU A 1 71 ? 0.279 -5.577 -3.577 1.00 97.38 71 LEU A O 1
ATOM 522 N N . ASN A 1 72 ? 0.758 -5.502 -5.759 1.00 98.12 72 ASN A N 1
ATOM 523 C CA . ASN A 1 72 ? -0.636 -5.262 -6.121 1.00 98.12 72 ASN A CA 1
ATOM 524 C C . ASN A 1 72 ? -1.557 -6.442 -5.781 1.00 98.12 72 ASN A C 1
ATOM 526 O O . ASN A 1 72 ? -2.682 -6.221 -5.340 1.00 98.12 72 ASN A O 1
ATOM 530 N N . ALA A 1 73 ? -1.082 -7.684 -5.917 1.00 98.31 73 ALA A N 1
ATOM 531 C CA . ALA A 1 73 ? -1.845 -8.857 -5.491 1.00 98.31 73 ALA A CA 1
ATOM 532 C C . ALA A 1 73 ? -2.120 -8.841 -3.973 1.00 98.31 73 ALA A C 1
ATOM 534 O O . ALA A 1 73 ? -3.208 -9.211 -3.525 1.00 98.31 73 ALA A O 1
ATOM 535 N N . GLU A 1 74 ? -1.168 -8.359 -3.172 1.00 98.12 74 GLU A N 1
ATOM 536 C CA . GLU A 1 74 ? -1.363 -8.159 -1.732 1.00 98.12 74 GLU A CA 1
ATOM 537 C C . GLU A 1 74 ? -2.374 -7.039 -1.443 1.00 98.12 74 GLU A C 1
ATOM 539 O O . GLU A 1 74 ? -3.224 -7.197 -0.564 1.00 98.12 74 GLU A O 1
ATOM 544 N N . HIS A 1 75 ? -2.364 -5.946 -2.214 1.00 98.31 75 HIS A N 1
ATOM 545 C CA . HIS A 1 75 ? -3.369 -4.881 -2.103 1.00 98.31 75 HIS A CA 1
ATOM 546 C C . HIS A 1 75 ? -4.784 -5.353 -2.459 1.00 98.31 75 HIS A C 1
ATOM 548 O O . HIS A 1 75 ? -5.747 -4.985 -1.780 1.00 98.31 75 HIS A O 1
ATOM 554 N N . GLU A 1 76 ? -4.928 -6.186 -3.491 1.00 98.31 76 GLU A N 1
ATOM 555 C CA . GLU A 1 76 ? -6.202 -6.810 -3.864 1.00 98.31 76 GL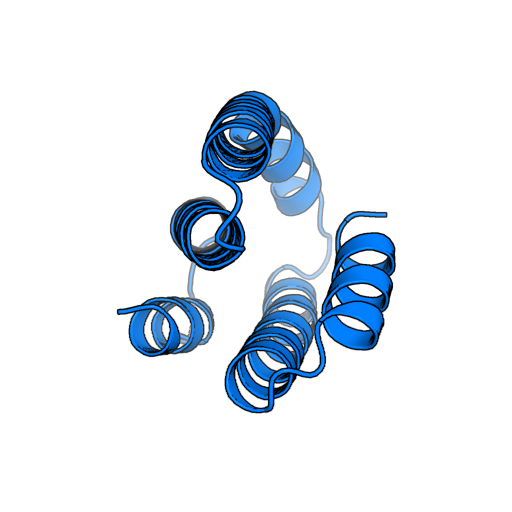U A CA 1
ATOM 556 C C . GLU A 1 76 ? -6.737 -7.698 -2.734 1.00 98.31 76 GLU A C 1
ATOM 558 O O . GLU A 1 76 ? -7.901 -7.566 -2.337 1.00 98.31 76 GLU A O 1
ATOM 563 N N . ALA A 1 77 ? -5.876 -8.546 -2.163 1.00 98.19 77 ALA A N 1
ATOM 564 C CA . ALA A 1 77 ? -6.220 -9.393 -1.025 1.00 98.19 77 ALA A CA 1
ATOM 565 C C . ALA A 1 77 ? -6.601 -8.562 0.210 1.00 98.19 77 ALA A C 1
ATOM 567 O O . ALA A 1 77 ? -7.604 -8.847 0.868 1.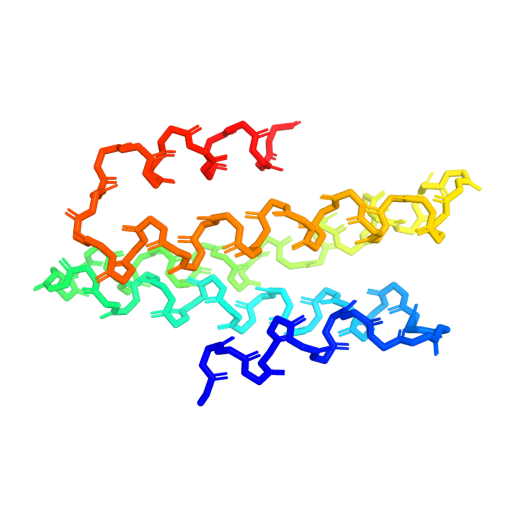00 98.19 77 ALA A O 1
ATOM 568 N N . LEU A 1 78 ? -5.856 -7.493 0.498 1.00 96.69 78 LEU A N 1
ATOM 569 C CA . LEU A 1 78 ? -6.157 -6.595 1.608 1.00 96.69 78 LEU A CA 1
ATOM 570 C C . LEU A 1 78 ? -7.516 -5.915 1.430 1.00 96.69 78 LEU A C 1
ATOM 572 O O . LEU A 1 78 ? -8.321 -5.878 2.362 1.00 96.69 78 LEU A O 1
ATOM 576 N N . LEU A 1 79 ? -7.797 -5.403 0.232 1.00 97.00 79 LEU A N 1
ATOM 577 C CA . LEU A 1 79 ? -9.076 -4.774 -0.072 1.00 97.00 79 LEU A CA 1
ATOM 578 C C . LEU A 1 79 ? -10.245 -5.756 0.097 1.00 97.00 79 LEU A C 1
ATOM 580 O O . LEU A 1 79 ? -11.299 -5.359 0.601 1.00 97.00 79 LEU A O 1
ATOM 584 N N . ALA A 1 80 ? -10.071 -7.020 -0.296 1.00 97.56 80 ALA A N 1
ATOM 585 C CA . ALA A 1 80 ? -11.071 -8.063 -0.080 1.00 97.56 80 ALA A CA 1
ATOM 586 C C . ALA A 1 80 ? -11.322 -8.303 1.418 1.00 97.56 80 ALA A C 1
ATOM 588 O O . ALA A 1 80 ? -12.464 -8.200 1.866 1.00 97.56 80 ALA A O 1
ATOM 589 N N . LEU A 1 81 ? -10.266 -8.502 2.214 1.00 96.81 81 LEU A N 1
ATOM 590 C CA . LEU A 1 81 ? -10.377 -8.721 3.663 1.00 96.81 81 LEU A CA 1
ATOM 591 C C . LEU A 1 81 ? -11.065 -7.554 4.381 1.00 96.81 81 LEU A C 1
ATOM 593 O O . LEU A 1 81 ? -11.936 -7.770 5.226 1.00 96.81 81 LEU A O 1
ATOM 597 N N . VAL A 1 82 ? -10.721 -6.313 4.023 1.00 93.56 82 VAL A N 1
ATOM 598 C CA . VAL A 1 82 ? -11.357 -5.111 4.586 1.00 93.56 82 VAL A CA 1
ATOM 599 C C . VAL A 1 82 ? -12.848 -5.068 4.241 1.00 93.56 82 VAL A C 1
ATOM 601 O O . VAL A 1 82 ? -13.669 -4.790 5.113 1.00 93.56 82 VAL A O 1
ATOM 604 N N . ARG A 1 83 ? -13.227 -5.386 2.996 1.00 94.38 83 ARG A N 1
ATOM 605 C CA . ARG A 1 83 ? -14.637 -5.431 2.561 1.00 94.38 83 ARG A CA 1
ATOM 606 C C . ARG A 1 83 ? -15.441 -6.532 3.243 1.00 94.38 83 ARG A C 1
ATOM 608 O O . ARG A 1 83 ? -16.622 -6.338 3.508 1.00 94.38 83 ARG A O 1
ATOM 615 N N . GLU A 1 84 ? -14.804 -7.659 3.535 1.00 95.88 84 GLU A N 1
ATOM 616 C CA . GLU A 1 84 ? -15.394 -8.782 4.269 1.00 95.88 84 GLU A CA 1
ATOM 617 C C . GLU A 1 84 ? -15.469 -8.532 5.787 1.00 95.88 84 GLU A C 1
ATOM 619 O O . GLU A 1 84 ? -16.021 -9.352 6.518 1.00 95.88 84 GLU A O 1
ATOM 624 N N . GLY A 1 85 ? -14.923 -7.416 6.288 1.00 93.19 85 GLY A N 1
ATOM 625 C CA . GLY A 1 85 ? -14.886 -7.105 7.719 1.00 93.19 85 GLY A CA 1
ATOM 626 C C . GLY A 1 85 ? -13.869 -7.936 8.511 1.00 93.19 85 GLY A C 1
ATOM 627 O O . GLY A 1 85 ? -13.926 -7.982 9.740 1.00 93.19 85 GLY A O 1
ATOM 628 N N . ARG A 1 86 ? -12.912 -8.580 7.834 1.00 94.81 86 ARG A N 1
ATOM 629 C CA . ARG A 1 86 ? -11.893 -9.465 8.425 1.00 94.81 86 ARG A CA 1
ATOM 630 C C . ARG A 1 86 ? -10.681 -8.668 8.903 1.00 94.81 86 ARG A C 1
ATOM 632 O O . ARG A 1 86 ? -9.556 -8.865 8.452 1.00 94.81 86 ARG A O 1
ATOM 639 N N . GLY A 1 87 ? -10.925 -7.738 9.828 1.00 90.19 87 GLY A N 1
ATOM 640 C CA . GLY A 1 87 ? -9.937 -6.748 10.270 1.00 90.19 87 GLY A CA 1
ATOM 641 C C . GLY A 1 87 ? -8.650 -7.337 10.862 1.00 90.19 87 GLY A C 1
ATOM 642 O O . GLY A 1 87 ? -7.578 -6.795 10.616 1.00 90.19 87 GLY A O 1
ATOM 643 N N . GLY A 1 88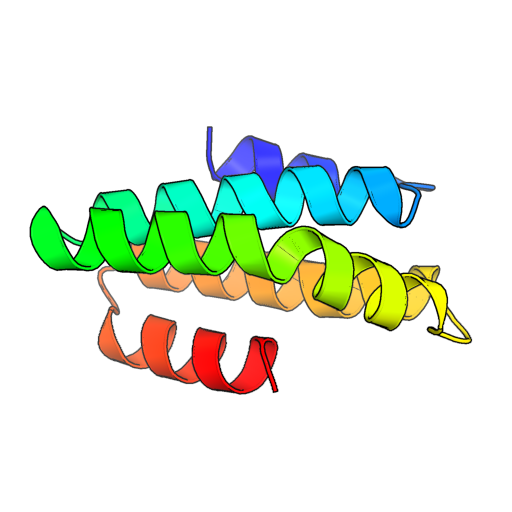 ? -8.735 -8.454 11.594 1.00 92.44 88 GLY A N 1
ATOM 644 C CA . GLY A 1 88 ? -7.550 -9.132 12.140 1.00 92.44 88 GLY A CA 1
ATOM 645 C C . GLY A 1 88 ? -6.631 -9.671 11.041 1.00 92.44 88 GLY A C 1
ATOM 646 O O . GLY A 1 88 ? -5.448 -9.364 11.013 1.00 92.44 88 GLY A O 1
ATOM 647 N N . GLU A 1 89 ? -7.197 -10.381 10.066 1.00 96.19 89 GLU A N 1
ATOM 648 C CA . GLU A 1 89 ? -6.429 -10.930 8.942 1.00 96.19 89 GLU A CA 1
ATOM 649 C C . GLU A 1 89 ? -5.897 -9.835 8.013 1.00 96.19 89 GLU A C 1
ATOM 651 O O . GLU A 1 89 ? -4.795 -9.951 7.477 1.00 96.19 89 GLU A O 1
ATOM 656 N N . ALA A 1 90 ? -6.658 -8.749 7.846 1.00 93.81 90 ALA A N 1
ATOM 657 C CA . ALA A 1 90 ? -6.196 -7.558 7.143 1.00 93.81 90 ALA A CA 1
ATOM 658 C C . ALA A 1 90 ? -4.972 -6.938 7.839 1.00 93.81 90 ALA A C 1
ATOM 660 O O . ALA A 1 90 ? -4.017 -6.557 7.163 1.00 93.81 90 ALA A O 1
ATOM 661 N N . ALA A 1 91 ? -4.970 -6.870 9.175 1.00 90.31 91 ALA A N 1
ATOM 662 C CA . ALA A 1 91 ? -3.830 -6.377 9.942 1.00 90.31 91 ALA A CA 1
ATOM 663 C C . ALA A 1 91 ? -2.598 -7.284 9.780 1.00 90.31 91 ALA A C 1
ATOM 665 O O . ALA A 1 91 ? -1.516 -6.779 9.482 1.00 90.31 91 ALA A O 1
ATOM 666 N N . ASP A 1 92 ? -2.775 -8.605 9.871 1.00 94.50 92 ASP A N 1
ATOM 667 C CA . ASP A 1 92 ? -1.688 -9.572 9.675 1.00 94.50 92 ASP A CA 1
ATOM 668 C C . ASP A 1 92 ? -1.090 -9.484 8.261 1.00 94.50 92 ASP A C 1
ATOM 670 O O . ASP A 1 92 ? 0.122 -9.614 8.073 1.00 94.50 92 ASP A O 1
ATOM 674 N N . LEU A 1 93 ? -1.936 -9.289 7.241 1.00 95.94 93 LEU A N 1
ATOM 675 C CA . LEU A 1 93 ? -1.487 -9.120 5.861 1.00 95.94 93 LEU A CA 1
ATOM 676 C C . LEU A 1 93 ? -0.691 -7.824 5.684 1.00 95.94 93 LEU A C 1
ATOM 678 O O . LEU A 1 93 ? 0.383 -7.865 5.090 1.00 95.94 93 LEU A O 1
ATOM 682 N N . VAL A 1 94 ? -1.172 -6.704 6.232 1.00 91.19 94 VAL A N 1
ATOM 683 C CA . VAL A 1 94 ? -0.461 -5.416 6.182 1.00 91.19 94 VAL A CA 1
ATOM 684 C C . VAL A 1 94 ? 0.896 -5.494 6.876 1.00 91.19 94 VAL A C 1
ATOM 686 O O . VAL A 1 94 ? 1.866 -4.940 6.366 1.00 91.19 94 VAL A O 1
ATOM 689 N N . GLU A 1 95 ? 0.995 -6.184 8.014 1.00 89.81 95 GLU A N 1
ATOM 690 C CA . GLU A 1 95 ? 2.274 -6.345 8.713 1.00 89.81 95 GLU A CA 1
ATOM 691 C C . GLU A 1 95 ? 3.307 -7.073 7.844 1.00 89.81 95 GLU A C 1
ATOM 693 O O . GLU A 1 95 ? 4.462 -6.651 7.780 1.00 89.81 95 GLU A O 1
ATOM 698 N N . ARG A 1 96 ? 2.896 -8.146 7.156 1.00 92.38 96 ARG A N 1
ATOM 699 C CA . ARG A 1 96 ? 3.779 -8.877 6.235 1.00 92.38 96 ARG A CA 1
ATOM 700 C C . ARG A 1 96 ? 4.134 -8.056 5.000 1.00 92.38 96 ARG A C 1
ATOM 702 O O . ARG A 1 96 ? 5.279 -8.103 4.583 1.00 92.38 96 ARG A O 1
ATOM 709 N N . HIS A 1 97 ? 3.171 -7.315 4.460 1.00 89.81 97 HIS A N 1
ATOM 710 C CA . HIS A 1 97 ? 3.335 -6.475 3.274 1.00 89.81 97 HIS A CA 1
ATOM 711 C C . HIS A 1 97 ? 4.355 -5.337 3.475 1.00 89.81 97 HIS A C 1
ATOM 713 O O . HIS A 1 97 ? 5.083 -4.983 2.556 1.00 89.81 97 HIS A O 1
ATOM 719 N N . ILE A 1 98 ? 4.409 -4.741 4.674 1.00 82.50 98 ILE A N 1
ATOM 720 C CA . ILE A 1 98 ? 5.287 -3.591 4.972 1.00 82.50 98 ILE A CA 1
ATOM 721 C C . ILE A 1 98 ? 6.720 -4.020 5.355 1.00 82.50 98 ILE A C 1
ATOM 723 O O . ILE A 1 98 ? 7.620 -3.177 5.376 1.00 82.50 98 ILE A O 1
ATOM 727 N N . ARG A 1 99 ? 6.934 -5.293 5.704 1.00 77.44 99 ARG A N 1
ATOM 728 C CA . ARG A 1 99 ? 8.220 -5.808 6.193 1.00 77.44 99 ARG A CA 1
ATOM 729 C C . ARG A 1 99 ? 9.172 -6.156 5.054 1.00 77.44 99 ARG A C 1
ATOM 731 O O . ARG A 1 99 ? 10.363 -5.804 5.208 1.00 77.44 99 ARG A O 1
#